Protein AF-A0A7X5WTU2-F1 (afdb_monomer)

Foldseek 3Di:
DWDWDDDPPDIDTDDPCVPVVCVVVVVVCVVVVHDPPVDDDDDDDPVRVVCVVVVVPD

Structure (mmCIF, N/CA/C/O backbone):
data_AF-A0A7X5WTU2-F1
#
_entry.id   AF-A0A7X5WTU2-F1
#
loop_
_atom_site.group_PDB
_atom_site.id
_atom_site.type_symbol
_atom_site.label_atom_id
_atom_site.label_alt_id
_atom_site.label_comp_id
_atom_site.label_asym_id
_atom_site.label_entity_id
_atom_site.label_seq_id
_atom_site.pdbx_PDB_ins_code
_atom_site.Cartn_x
_atom_site.Cartn_y
_atom_site.Cartn_z
_atom_site.occupancy
_atom_site.B_iso_or_equiv
_atom_site.auth_seq_id
_atom_site.auth_comp_id
_atom_site.auth_asym_id
_atom_site.auth_atom_id
_atom_site.pdbx_PDB_model_num
ATOM 1 N N . GLY A 1 1 ? -8.867 -3.753 -11.858 1.00 59.25 1 GLY A N 1
ATOM 2 C CA . GLY A 1 1 ? -8.395 -4.385 -10.615 1.00 59.25 1 GLY A CA 1
ATOM 3 C C . GLY A 1 1 ? -6.903 -4.192 -10.558 1.00 59.25 1 GLY A C 1
ATOM 4 O O . GLY A 1 1 ? -6.285 -4.244 -11.612 1.00 59.25 1 GLY A O 1
ATOM 5 N N . VAL A 1 2 ? -6.359 -3.880 -9.388 1.00 65.56 2 VAL A N 1
ATOM 6 C CA . VAL A 1 2 ? -4.910 -3.717 -9.215 1.00 65.56 2 VAL A CA 1
ATOM 7 C C . VAL A 1 2 ? -4.277 -5.117 -9.221 1.00 65.56 2 VAL A C 1
ATOM 9 O O . VAL A 1 2 ? -4.861 -6.001 -8.589 1.00 65.56 2 VAL A O 1
ATOM 12 N N . PRO A 1 3 ? -3.188 -5.372 -9.966 1.00 72.75 3 PRO A N 1
ATOM 13 C CA . PRO A 1 3 ? -2.495 -6.657 -9.918 1.00 72.75 3 PRO A CA 1
ATOM 14 C C . PRO A 1 3 ? -1.888 -6.880 -8.528 1.00 72.75 3 PRO A C 1
ATOM 16 O O . PRO A 1 3 ? -1.413 -5.938 -7.893 1.00 72.75 3 PRO A O 1
ATOM 19 N N . VAL A 1 4 ? -1.965 -8.125 -8.050 1.00 78.75 4 VAL A N 1
ATOM 20 C CA . VAL A 1 4 ? -1.579 -8.514 -6.692 1.00 78.75 4 VAL A CA 1
ATOM 21 C C . VAL A 1 4 ? -0.681 -9.748 -6.736 1.00 78.75 4 VAL A C 1
ATOM 23 O O . VAL A 1 4 ? -1.125 -10.802 -7.191 1.00 78.75 4 VAL A O 1
ATOM 26 N N . GLU A 1 5 ? 0.533 -9.635 -6.201 1.00 79.31 5 GLU A N 1
ATOM 27 C CA . GLU A 1 5 ? 1.452 -10.757 -5.974 1.00 79.31 5 GLU A CA 1
ATOM 28 C C . GLU A 1 5 ? 1.571 -11.034 -4.467 1.00 79.31 5 GLU A C 1
ATOM 30 O O . GLU A 1 5 ? 1.571 -10.113 -3.650 1.00 79.31 5 GLU A O 1
ATOM 35 N N . ARG A 1 6 ? 1.641 -12.310 -4.068 1.00 76.00 6 ARG A N 1
ATOM 36 C CA . ARG A 1 6 ? 1.846 -12.696 -2.66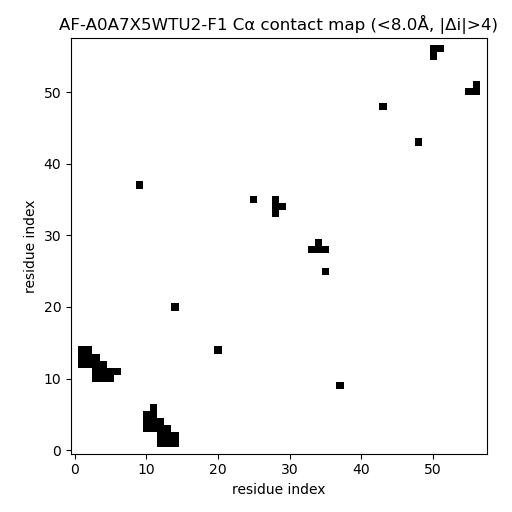3 1.00 76.00 6 ARG A CA 1
ATOM 37 C C . ARG A 1 6 ? 3.312 -13.031 -2.424 1.00 76.00 6 ARG A C 1
ATOM 39 O O . ARG A 1 6 ? 3.831 -13.949 -3.050 1.00 76.00 6 ARG A O 1
ATOM 46 N N . VAL A 1 7 ? 3.933 -12.364 -1.458 1.00 67.94 7 VAL A N 1
ATOM 47 C CA . VAL A 1 7 ? 5.296 -12.653 -1.002 1.00 67.94 7 VAL A CA 1
ATOM 48 C C . VAL A 1 7 ? 5.203 -13.044 0.469 1.00 67.94 7 VAL A C 1
ATOM 50 O O . VAL A 1 7 ? 4.971 -12.187 1.310 1.00 67.94 7 VAL A O 1
ATOM 53 N N . SER A 1 8 ? 5.318 -14.341 0.767 1.00 74.56 8 SER A N 1
ATOM 54 C CA . SER A 1 8 ? 5.054 -14.928 2.096 1.00 74.56 8 SER A CA 1
ATOM 55 C C . SER A 1 8 ? 3.689 -14.520 2.692 1.00 74.56 8 SER A C 1
ATOM 57 O O . SER A 1 8 ? 2.661 -14.987 2.198 1.00 74.56 8 SER A O 1
ATOM 59 N N . ASP A 1 9 ? 3.682 -13.647 3.706 1.00 82.12 9 ASP A N 1
ATOM 60 C CA . ASP A 1 9 ? 2.502 -13.073 4.381 1.00 82.12 9 ASP A CA 1
ATOM 61 C C . ASP A 1 9 ? 2.195 -11.635 3.919 1.00 82.12 9 ASP A C 1
ATOM 63 O O . ASP A 1 9 ? 1.240 -11.005 4.378 1.00 82.12 9 ASP A O 1
ATOM 67 N N . LEU A 1 10 ? 3.009 -11.100 3.008 1.00 86.19 10 LEU A N 1
ATOM 68 C CA . LEU A 1 10 ? 2.854 -9.780 2.418 1.00 86.19 10 LEU A CA 1
ATOM 69 C C . LEU A 1 10 ? 2.169 -9.862 1.057 1.00 86.19 10 LEU A C 1
ATOM 71 O O . LEU A 1 10 ? 2.229 -10.854 0.325 1.00 86.19 10 LEU A O 1
ATOM 75 N N . VAL A 1 11 ? 1.513 -8.762 0.718 1.00 90.69 11 VAL A N 1
ATOM 76 C CA . VAL A 1 11 ? 0.818 -8.583 -0.547 1.00 90.69 11 VAL A CA 1
ATOM 77 C C . VAL A 1 11 ? 1.444 -7.391 -1.260 1.00 90.69 11 VAL A C 1
ATOM 79 O O . VAL A 1 11 ? 1.363 -6.268 -0.766 1.00 90.69 11 VAL A O 1
ATOM 82 N N . ALA A 1 12 ? 2.062 -7.637 -2.412 1.00 90.88 12 ALA A N 1
ATOM 83 C CA . ALA A 1 12 ? 2.603 -6.607 -3.285 1.00 90.88 12 ALA A CA 1
ATOM 84 C C . ALA A 1 12 ? 1.536 -6.167 -4.293 1.00 90.88 12 ALA A C 1
ATOM 86 O O . ALA A 1 12 ? 0.814 -6.990 -4.861 1.00 90.88 12 ALA A O 1
ATOM 87 N N . VAL A 1 13 ? 1.429 -4.854 -4.497 1.00 91.94 13 VAL A N 1
ATOM 88 C CA . VAL A 1 13 ? 0.427 -4.235 -5.368 1.00 91.94 13 VAL A CA 1
ATOM 89 C C . VAL A 1 13 ? 1.114 -3.221 -6.274 1.00 91.94 13 VAL A C 1
ATOM 91 O O . VAL A 1 13 ? 1.622 -2.208 -5.796 1.00 91.94 13 VAL A O 1
ATOM 94 N N . GLU A 1 14 ? 1.092 -3.456 -7.585 1.00 92.00 14 GLU A N 1
ATOM 95 C CA . GLU A 1 14 ? 1.618 -2.493 -8.558 1.00 92.00 14 GLU A CA 1
ATOM 96 C C . GLU A 1 14 ? 0.529 -1.518 -9.003 1.00 92.00 14 GLU A C 1
ATOM 98 O O . GLU A 1 14 ? -0.556 -1.914 -9.429 1.00 92.00 14 GLU A O 1
ATOM 103 N N . THR A 1 15 ? 0.807 -0.218 -8.933 1.00 93.69 15 THR A N 1
ATOM 104 C CA . THR A 1 15 ? -0.179 0.814 -9.266 1.00 93.69 15 THR A CA 1
ATOM 105 C C . THR A 1 15 ? 0.458 2.030 -9.925 1.00 93.69 15 THR A C 1
ATOM 107 O O . THR A 1 15 ? 1.542 2.468 -9.548 1.00 93.69 15 THR A O 1
ATOM 110 N N . GLY A 1 16 ? -0.252 2.608 -10.898 1.00 94.31 16 GLY A N 1
ATOM 111 C CA . GLY A 1 16 ? 0.098 3.900 -11.496 1.00 94.31 16 GLY A CA 1
ATOM 112 C C . GLY A 1 16 ? -0.379 5.110 -10.684 1.00 94.31 16 GLY A C 1
ATOM 113 O O . GLY A 1 16 ? 0.020 6.231 -10.982 1.00 94.31 16 GLY A O 1
ATOM 114 N N . ASP A 1 17 ? -1.221 4.897 -9.666 1.00 96.06 17 ASP A N 1
ATOM 115 C CA . ASP A 1 17 ? -1.762 5.947 -8.792 1.00 96.06 17 ASP A CA 1
ATOM 116 C C . ASP A 1 17 ? -1.568 5.542 -7.316 1.00 96.06 17 ASP A C 1
ATOM 118 O O . ASP A 1 17 ? -2.483 4.994 -6.678 1.00 96.06 17 ASP A O 1
ATOM 122 N N . PRO A 1 18 ? -0.353 5.739 -6.766 1.00 94.56 18 PRO A N 1
ATOM 123 C CA . PRO A 1 18 ? -0.012 5.283 -5.421 1.00 94.56 18 PRO A CA 1
ATOM 124 C C . PRO A 1 18 ? -0.850 5.980 -4.349 1.00 94.56 18 PRO A C 1
ATOM 126 O O . PRO A 1 18 ? -1.324 5.320 -3.428 1.00 94.56 18 PRO A O 1
ATOM 129 N N . THR A 1 19 ? -1.117 7.281 -4.491 1.00 96.50 19 THR A N 1
ATOM 130 C CA . THR A 1 19 ? -1.888 8.055 -3.507 1.00 96.50 19 THR A CA 1
ATOM 131 C C . THR A 1 19 ? -3.313 7.527 -3.377 1.00 96.50 19 THR A C 1
ATOM 133 O O . THR A 1 19 ? -3.781 7.272 -2.265 1.00 96.50 19 THR A O 1
ATOM 136 N N . ARG A 1 20 ? -4.006 7.306 -4.501 1.00 97.44 20 ARG A N 1
ATOM 137 C CA . ARG A 1 20 ? -5.371 6.766 -4.481 1.00 97.44 20 ARG A CA 1
ATOM 138 C C . ARG A 1 20 ? -5.416 5.337 -3.945 1.00 97.44 20 ARG A C 1
ATOM 140 O O . ARG A 1 20 ? -6.339 4.983 -3.214 1.00 97.44 20 ARG A O 1
ATOM 147 N N . THR A 1 21 ? -4.428 4.524 -4.307 1.00 96.94 21 THR A N 1
ATOM 148 C CA . THR A 1 21 ? -4.352 3.116 -3.893 1.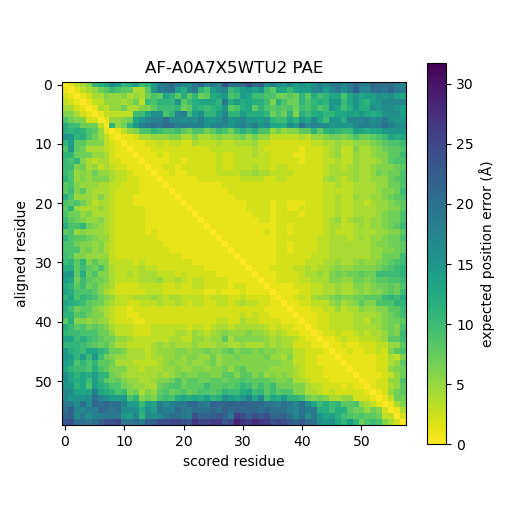00 96.94 21 THR A CA 1
ATOM 149 C C . THR A 1 21 ? -4.107 2.998 -2.389 1.00 96.94 21 THR A C 1
ATOM 151 O O . THR A 1 21 ? -4.826 2.273 -1.704 1.00 96.94 21 THR A O 1
ATOM 154 N N . LEU A 1 22 ? -3.160 3.774 -1.853 1.00 96.25 22 LEU A N 1
ATOM 155 C CA . LEU A 1 22 ? -2.884 3.835 -0.417 1.00 96.25 22 LEU A CA 1
ATOM 156 C C . LEU A 1 22 ? -4.085 4.336 0.371 1.00 96.25 22 LEU A C 1
ATOM 158 O O . LEU A 1 22 ? -4.409 3.758 1.406 1.00 96.25 22 LEU A O 1
ATOM 162 N N . HIS A 1 23 ? -4.772 5.366 -0.129 1.00 97.56 23 HIS A N 1
ATOM 163 C CA . HIS A 1 23 ? -5.989 5.854 0.506 1.00 97.56 23 HIS A CA 1
ATOM 164 C C . HIS A 1 23 ? -7.017 4.727 0.655 1.00 97.56 23 HIS A 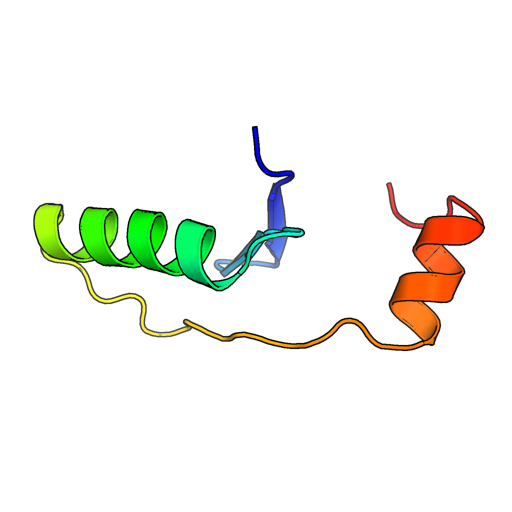C 1
ATOM 166 O O . HIS A 1 23 ? -7.492 4.497 1.759 1.00 97.56 23 HIS A O 1
ATOM 172 N N . ALA A 1 24 ? -7.288 3.965 -0.410 1.00 97.25 24 ALA A N 1
ATOM 173 C CA . ALA A 1 24 ? -8.243 2.859 -0.358 1.00 97.25 24 ALA A CA 1
ATOM 174 C C . ALA A 1 24 ? -7.831 1.742 0.625 1.00 97.25 24 ALA A C 1
ATOM 176 O O . ALA A 1 24 ? -8.678 1.223 1.354 1.00 97.25 24 ALA A O 1
ATOM 177 N N . LEU A 1 25 ? -6.545 1.374 0.661 1.00 96.25 25 LEU A N 1
ATOM 178 C CA . LEU A 1 25 ? -6.037 0.316 1.546 1.00 96.25 25 LEU A CA 1
ATOM 179 C C . LEU A 1 25 ? -6.047 0.734 3.020 1.00 96.25 25 LEU A C 1
ATOM 181 O O . LEU A 1 25 ? -6.489 -0.029 3.877 1.00 96.25 25 LEU A O 1
ATOM 185 N N . THR A 1 26 ? -5.595 1.951 3.316 1.00 96.44 26 THR A N 1
ATOM 186 C CA . THR A 1 26 ? -5.565 2.479 4.689 1.00 96.44 26 THR A CA 1
ATOM 187 C C . THR A 1 26 ? -6.972 2.735 5.226 1.00 96.44 26 THR A C 1
ATOM 189 O O . THR A 1 26 ? -7.265 2.380 6.362 1.00 96.44 26 THR A O 1
ATOM 192 N N . ASP A 1 27 ? -7.880 3.244 4.396 1.00 97.94 27 ASP A N 1
ATOM 193 C CA . ASP A 1 27 ? -9.299 3.403 4.721 1.00 97.94 27 ASP A CA 1
ATOM 194 C C . ASP A 1 27 ? -9.987 2.053 5.015 1.00 97.94 27 ASP A C 1
ATOM 196 O O . ASP A 1 27 ? -10.736 1.918 5.986 1.00 97.94 27 ASP A O 1
ATOM 200 N N . TRP A 1 28 ? -9.683 1.004 4.241 1.00 97.25 28 TRP A N 1
ATOM 201 C CA . TRP A 1 28 ? -10.142 -0.354 4.548 1.00 97.25 28 TRP A CA 1
ATOM 202 C C . TRP A 1 28 ? -9.582 -0.891 5.874 1.00 97.25 28 TRP A C 1
ATOM 204 O O . TRP A 1 28 ? -10.341 -1.469 6.658 1.00 97.25 28 TRP A O 1
ATOM 214 N N . ALA A 1 29 ? -8.289 -0.693 6.136 1.00 96.94 29 ALA A N 1
ATOM 215 C CA . ALA A 1 29 ? -7.643 -1.158 7.361 1.00 96.94 29 ALA A CA 1
ATOM 216 C C . ALA A 1 29 ? -8.254 -0.486 8.602 1.00 96.94 29 ALA A C 1
ATOM 218 O O . ALA A 1 29 ? -8.648 -1.173 9.546 1.00 96.94 29 ALA A O 1
ATOM 219 N N . LEU A 1 30 ? -8.463 0.836 8.540 1.00 97.69 30 LEU A N 1
ATOM 220 C CA . LEU A 1 30 ? -9.135 1.610 9.587 1.00 97.69 30 LEU A CA 1
ATOM 221 C C . LEU A 1 30 ? -10.555 1.100 9.855 1.00 97.69 30 LEU A C 1
ATOM 223 O O . LEU A 1 30 ? -10.912 0.869 11.009 1.00 97.69 30 LEU A O 1
ATOM 227 N N . ARG A 1 31 ? -11.358 0.860 8.808 1.00 98.19 31 ARG A N 1
ATOM 228 C CA . ARG A 1 31 ? -12.705 0.276 8.962 1.00 98.19 31 ARG A CA 1
ATOM 229 C C . ARG A 1 31 ? -12.698 -1.126 9.560 1.00 98.19 31 ARG A C 1
ATOM 231 O O . ARG A 1 31 ? -13.663 -1.507 10.215 1.00 98.19 31 ARG A O 1
ATOM 238 N N . SER A 1 32 ? -11.643 -1.889 9.302 1.00 97.19 32 SER A N 1
ATOM 239 C CA . SER A 1 32 ? -11.493 -3.261 9.788 1.00 97.19 32 SER A CA 1
ATOM 240 C C . SER A 1 32 ? -10.858 -3.323 11.183 1.00 97.19 32 SER A C 1
ATOM 242 O O . SER A 1 32 ? -10.768 -4.407 11.752 1.00 97.19 32 SER A O 1
ATOM 244 N N . GLY A 1 33 ? -10.434 -2.183 11.743 1.00 97.44 33 GLY A N 1
ATOM 245 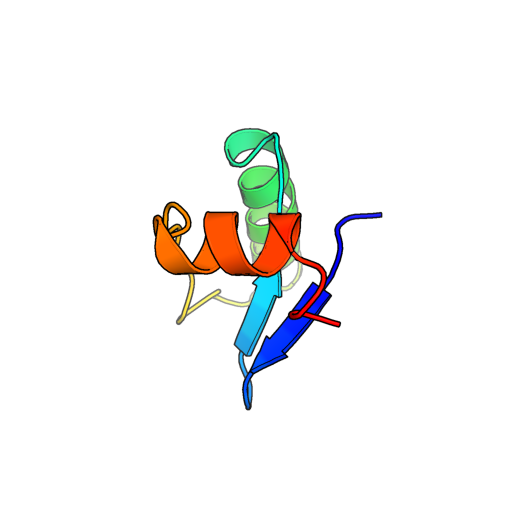C CA . GLY A 1 33 ? -9.781 -2.110 13.049 1.00 97.44 33 GLY A CA 1
ATOM 246 C C . GLY A 1 33 ? -8.405 -2.778 13.085 1.00 97.44 33 GLY A C 1
ATOM 247 O O . GLY A 1 33 ? -7.997 -3.255 14.140 1.00 97.44 33 GLY A O 1
ATOM 248 N N . ILE A 1 34 ? -7.710 -2.844 11.946 1.00 96.00 34 ILE A N 1
ATOM 249 C CA . ILE A 1 34 ? -6.383 -3.460 11.831 1.00 96.00 34 ILE A CA 1
ATOM 250 C C . ILE A 1 34 ? -5.337 -2.431 11.400 1.00 96.00 34 ILE A C 1
ATOM 252 O O . ILE A 1 34 ? -5.637 -1.482 10.676 1.00 96.00 34 ILE A O 1
ATOM 256 N N . GLU A 1 35 ? -4.090 -2.650 11.80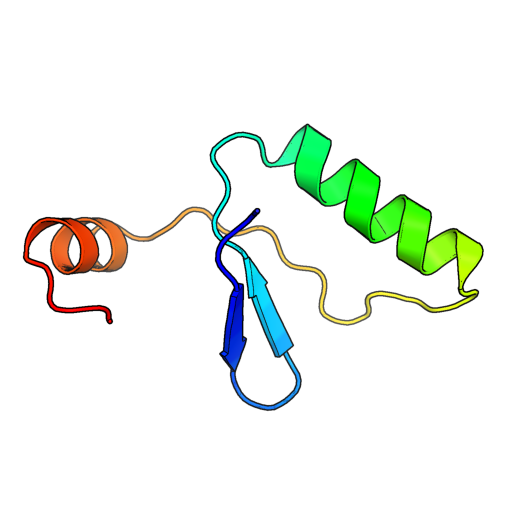7 1.00 94.12 35 GLU A N 1
ATOM 257 C CA . GLU A 1 35 ? -2.938 -1.872 11.356 1.00 94.12 35 GLU A CA 1
ATOM 258 C C . GLU A 1 35 ? -2.212 -2.596 10.214 1.00 94.12 35 GLU A C 1
ATOM 260 O O . GLU A 1 35 ? -2.003 -3.809 10.258 1.00 94.12 35 GLU A O 1
ATOM 265 N N . LEU A 1 36 ? -1.785 -1.846 9.196 1.00 94.19 36 LEU A N 1
ATOM 266 C CA . LEU A 1 36 ? -0.918 -2.359 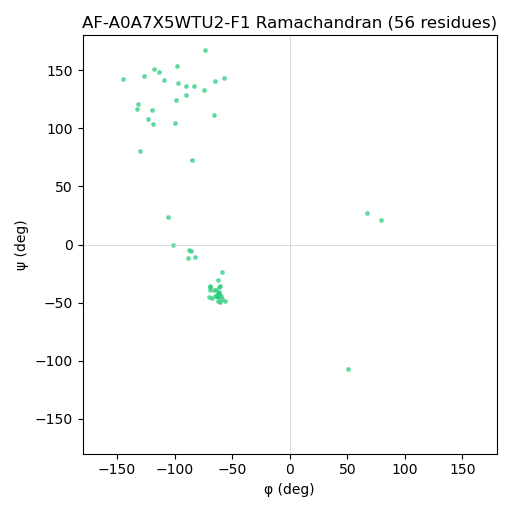8.134 1.00 94.19 36 LEU A CA 1
ATOM 267 C C . LEU A 1 36 ? 0.550 -2.281 8.583 1.00 94.19 36 LEU A C 1
ATOM 269 O O . LEU A 1 36 ? 1.303 -1.439 8.105 1.00 94.19 36 LEU A O 1
ATOM 273 N N . ALA A 1 37 ? 0.954 -3.150 9.512 1.00 90.94 37 ALA A N 1
ATOM 274 C CA . ALA A 1 37 ? 2.270 -3.090 10.166 1.00 90.94 37 ALA A CA 1
ATOM 275 C C . ALA A 1 37 ? 3.478 -3.178 9.204 1.00 90.94 37 ALA A C 1
ATOM 277 O O . ALA A 1 37 ? 4.564 -2.714 9.536 1.00 90.94 37 ALA A O 1
ATOM 278 N N . GLY A 1 38 ? 3.293 -3.763 8.016 1.00 90.94 38 GLY A N 1
ATOM 279 C CA . GLY A 1 38 ? 4.306 -3.863 6.958 1.00 90.94 38 GLY A CA 1
ATOM 280 C C . GLY A 1 38 ? 4.067 -2.926 5.770 1.00 90.94 38 GLY A C 1
ATOM 281 O O . GLY A 1 38 ? 4.481 -3.254 4.663 1.00 90.94 38 GLY A O 1
ATOM 282 N N . LEU A 1 39 ? 3.328 -1.824 5.948 1.00 94.69 39 LEU A N 1
ATOM 283 C CA . LEU A 1 39 ? 3.032 -0.898 4.854 1.00 94.69 39 LEU A CA 1
ATOM 284 C C . LEU A 1 39 ? 4.308 -0.206 4.356 1.00 94.69 39 LEU A C 1
ATOM 286 O O . LEU A 1 39 ? 4.859 0.663 5.029 1.00 94.69 39 LEU A O 1
ATOM 290 N N . GLU A 1 40 ? 4.714 -0.540 3.135 1.00 94.12 40 GLU A N 1
ATOM 291 C CA . GLU A 1 40 ? 5.835 0.082 2.438 1.00 94.12 40 GLU A CA 1
ATOM 292 C C . GLU A 1 40 ? 5.398 0.591 1.061 1.00 94.12 40 GLU A C 1
ATOM 294 O O . GLU A 1 40 ? 4.566 -0.010 0.380 1.00 94.12 40 GLU A O 1
ATOM 299 N N . VAL A 1 41 ? 5.976 1.720 0.649 1.00 94.56 41 VAL A N 1
ATOM 300 C CA . VAL A 1 41 ? 5.828 2.268 -0.700 1.00 94.56 41 VAL A CA 1
ATOM 301 C C . VAL A 1 41 ? 7.217 2.421 -1.285 1.00 94.56 41 VAL A C 1
ATOM 303 O O . VAL A 1 41 ? 7.964 3.323 -0.906 1.00 94.56 41 VAL A O 1
ATOM 306 N N . ALA A 1 42 ? 7.542 1.555 -2.234 1.00 91.88 42 ALA A N 1
ATOM 307 C CA . ALA A 1 42 ? 8.801 1.594 -2.953 1.00 91.88 42 ALA A CA 1
ATOM 308 C C . ALA A 1 42 ? 8.564 1.938 -4.425 1.00 91.88 42 ALA A C 1
ATOM 310 O O . ALA A 1 42 ? 7.535 1.606 -5.017 1.00 91.88 42 ALA A O 1
ATOM 311 N N . ARG A 1 43 ? 9.539 2.617 -5.031 1.00 90.44 43 ARG A N 1
ATOM 312 C CA . ARG A 1 43 ? 9.601 2.756 -6.487 1.00 90.44 43 ARG A CA 1
ATOM 313 C C . ARG A 1 43 ? 10.264 1.492 -7.054 1.00 90.44 43 ARG A C 1
ATOM 315 O O . ARG A 1 43 ? 11.295 1.102 -6.507 1.00 90.44 43 ARG A O 1
ATOM 322 N N . PRO A 1 44 ? 9.742 0.900 -8.145 1.00 88.81 44 PRO A N 1
ATOM 323 C CA . PRO A 1 44 ? 10.391 -0.234 -8.797 1.00 88.81 44 PRO A CA 1
ATOM 324 C C . PRO A 1 44 ? 11.822 0.111 -9.213 1.00 88.81 44 PRO A C 1
ATOM 326 O O . PRO A 1 44 ? 12.116 1.243 -9.622 1.00 88.81 44 PRO A O 1
ATOM 329 N N . THR A 1 45 ? 12.716 -0.866 -9.102 1.00 89.56 45 THR A N 1
ATOM 330 C CA . THR A 1 45 ? 14.105 -0.714 -9.534 1.00 89.56 45 THR A CA 1
ATOM 331 C C . THR A 1 45 ? 14.204 -0.731 -11.061 1.00 89.56 45 THR A C 1
ATOM 333 O O . THR A 1 45 ? 13.261 -1.093 -11.766 1.00 89.56 45 THR A O 1
ATOM 336 N N . LEU A 1 46 ? 15.365 -0.347 -11.603 1.00 93.12 46 LEU A N 1
ATOM 337 C CA . LEU A 1 46 ? 15.613 -0.488 -13.043 1.00 93.12 46 LEU A CA 1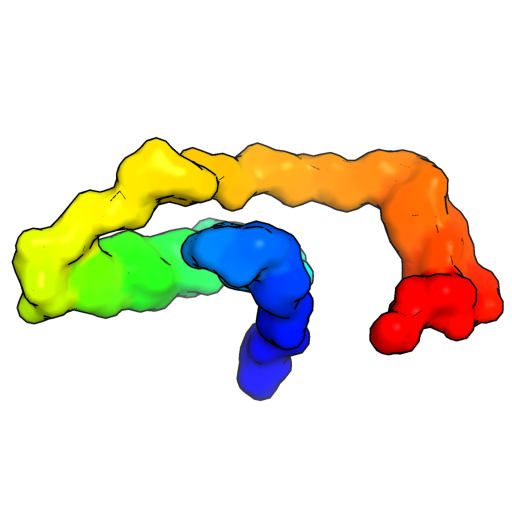
ATOM 338 C C . LEU A 1 46 ? 15.539 -1.947 -13.496 1.00 93.12 46 LEU A C 1
ATOM 340 O O . LEU A 1 46 ? 15.066 -2.203 -14.598 1.00 93.12 46 LEU A O 1
ATOM 344 N N . GLU A 1 47 ? 15.993 -2.880 -12.660 1.00 91.44 47 GLU A N 1
ATOM 345 C CA . GLU A 1 47 ? 15.906 -4.310 -12.940 1.00 91.44 47 GLU A CA 1
ATOM 346 C C . GLU A 1 47 ? 14.447 -4.768 -12.996 1.00 91.44 47 GLU A C 1
ATOM 348 O O . GLU A 1 47 ? 14.066 -5.425 -13.956 1.00 91.44 47 GLU A O 1
ATOM 353 N N . ASP A 1 48 ? 13.601 -4.341 -12.053 1.00 87.56 48 ASP A N 1
ATOM 354 C CA . ASP A 1 48 ? 12.167 -4.668 -12.072 1.00 87.56 48 ASP A CA 1
ATOM 355 C C . AS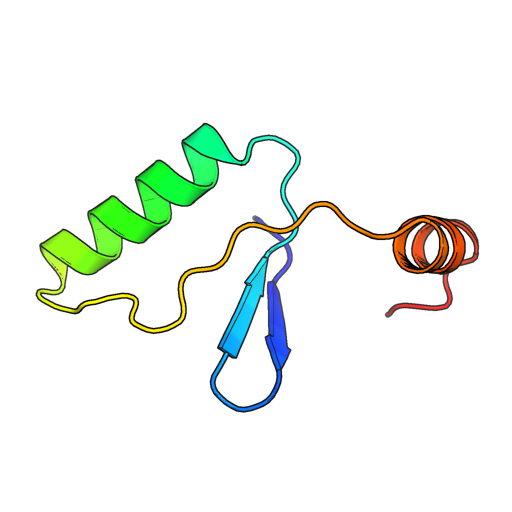P A 1 48 ? 11.481 -4.155 -13.342 1.00 87.56 48 ASP A C 1
ATOM 357 O O . ASP A 1 48 ? 10.724 -4.880 -13.989 1.00 87.56 48 ASP A O 1
ATOM 361 N N . VAL A 1 49 ? 11.783 -2.911 -13.730 1.00 86.62 49 VAL A N 1
ATOM 362 C CA . VAL A 1 49 ? 11.268 -2.316 -14.970 1.00 86.62 49 VAL A CA 1
ATOM 363 C C . VAL A 1 49 ? 11.780 -3.082 -16.186 1.00 86.62 49 VAL A C 1
ATOM 365 O O . VAL A 1 49 ? 11.015 -3.368 -17.101 1.00 86.62 49 VAL A O 1
ATOM 368 N N . TYR A 1 50 ? 13.064 -3.431 -16.206 1.00 88.94 50 TYR A N 1
ATOM 369 C CA . TYR A 1 50 ? 13.649 -4.203 -17.291 1.00 88.94 50 TYR A CA 1
ATOM 370 C C . TYR A 1 50 ? 12.980 -5.578 -17.423 1.00 88.94 50 TYR A C 1
ATOM 372 O O . TYR A 1 50 ? 12.525 -5.920 -18.512 1.00 88.94 50 TYR A O 1
ATOM 380 N N . LEU A 1 51 ? 12.841 -6.322 -16.322 1.00 8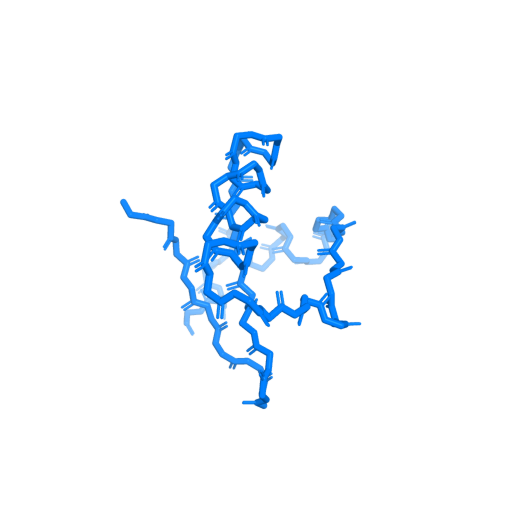7.75 51 LEU A N 1
ATOM 381 C CA . LEU A 1 51 ? 12.215 -7.647 -16.282 1.00 87.75 51 LEU A CA 1
ATOM 382 C C . LEU A 1 51 ? 10.742 -7.616 -16.712 1.00 87.75 51 LEU A C 1
ATOM 384 O O . LEU A 1 51 ? 10.291 -8.532 -17.407 1.00 87.75 51 LEU A O 1
ATOM 388 N N . SER A 1 52 ? 9.996 -6.562 -16.357 1.00 82.88 52 SER A N 1
ATOM 389 C CA . SER A 1 52 ? 8.606 -6.406 -16.806 1.00 82.88 52 SER A CA 1
ATOM 390 C C . SER A 1 52 ? 8.513 -6.127 -18.310 1.00 82.88 52 SER A C 1
ATOM 392 O O . SER A 1 52 ? 7.637 -6.671 -18.983 1.00 82.88 52 SER A O 1
ATOM 394 N N . LEU A 1 53 ? 9.454 -5.355 -18.866 1.00 86.06 53 LEU A N 1
ATOM 395 C CA . LEU A 1 53 ? 9.513 -5.060 -20.299 1.00 86.06 53 LEU A CA 1
ATOM 396 C C . LEU A 1 53 ? 9.892 -6.285 -21.141 1.00 86.06 53 LEU A C 1
ATOM 398 O O . LEU A 1 53 ? 9.378 -6.435 -22.250 1.00 86.06 53 LEU A O 1
ATOM 402 N N . VAL A 1 54 ? 10.768 -7.159 -20.634 1.00 89.19 54 VAL A N 1
ATOM 403 C CA . VAL A 1 54 ? 11.177 -8.387 -21.345 1.00 89.19 54 VAL A CA 1
ATOM 404 C C . VAL A 1 54 ? 10.234 -9.574 -21.106 1.00 89.19 54 VAL A C 1
ATOM 406 O O . VAL A 1 54 ? 10.357 -10.599 -21.772 1.00 89.19 54 VAL A O 1
ATOM 409 N N . GLY A 1 55 ? 9.239 -9.424 -20.223 1.00 75.19 55 GLY A N 1
ATOM 410 C CA . GLY A 1 55 ? 8.187 -10.417 -19.988 1.00 75.19 55 GLY A CA 1
ATOM 411 C C . GLY A 1 55 ? 8.599 -11.594 -19.100 1.00 75.19 55 GLY A C 1
ATOM 412 O O . GLY A 1 55 ? 7.959 -12.645 -19.154 1.00 75.19 55 GLY A O 1
ATOM 413 N N . GLU A 1 56 ? 9.650 -11.429 -18.294 1.00 68.12 56 GLU A N 1
ATOM 414 C CA . GLU A 1 56 ? 10.204 -12.483 -17.431 1.00 68.12 56 GLU A CA 1
ATOM 415 C C . GLU A 1 56 ? 9.555 -12.548 -16.039 1.00 68.12 56 GLU A C 1
ATOM 417 O O . GLU A 1 56 ? 9.719 -13.541 -15.332 1.00 68.12 56 GLU A O 1
ATOM 422 N N . ARG A 1 57 ? 8.760 -11.541 -15.653 1.00 61.41 57 ARG A N 1
ATOM 423 C CA . ARG A 1 57 ? 7.937 -11.567 -14.436 1.00 61.41 57 ARG A CA 1
ATOM 424 C C . ARG A 1 57 ? 6.490 -11.915 -14.801 1.00 61.41 57 ARG A C 1
ATOM 426 O O . ARG A 1 57 ? 5.784 -11.092 -15.381 1.00 61.41 57 ARG A O 1
ATOM 433 N N . ARG A 1 58 ? 6.077 -13.155 -14.526 1.00 54.19 58 ARG A N 1
ATOM 434 C CA . ARG A 1 58 ? 4.693 -13.642 -14.642 1.00 54.19 58 ARG A CA 1
ATOM 435 C C . ARG A 1 58 ? 4.245 -14.299 -13.353 1.00 54.19 58 ARG A C 1
ATOM 437 O O . ARG A 1 58 ? 5.071 -15.044 -12.785 1.00 54.19 58 ARG A O 1
#

Sequence (58 aa):
GVPVERVSDLVAVETGDPTRTLHALTDWALRSGIELAGLEVARPTLEDVYLSLVGERR

Solvent-accessible surface area (backbone atoms only — not comparable to full-atom values): 3916 Å² total; per-residue (Å²): 133,76,57,75,50,78,55,93,94,45,76,46,71,66,69,98,51,59,69,66,52,50,50,56,53,52,53,50,29,58,77,68,74,50,79,71,89,80,75,77,89,78,79,82,51,72,65,55,53,47,37,56,75,74,61,74,69,128

Secondary structure (DSSP, 8-state):
---EEEETTEEEE--S-HHHHHHHHHHHHHHHT---TT----PPPHHHHHHHHHT---

pLDDT: mean 88.04, std 10.8, range [54.19, 98.19]

Mean predicted aligned error: 6.21 Å

Radius of gyration: 13.18 Å; Cα contacts (8 Å, |Δi|>4): 27; chains: 1; bounding box: 29×23×34 Å